Protein AF-A0A7V0V8Q1-F1 (afdb_monomer)

Sequence (66 aa):
MGQLYDLRTKIERIIEEQKMDPFKAKGAIGLSSGVVFAMVRPETPDDPVKIQKLREAAREILNVAI

Structure (mmCIF, N/CA/C/O backbone):
data_AF-A0A7V0V8Q1-F1
#
_entry.id   AF-A0A7V0V8Q1-F1
#
loop_
_atom_site.group_PDB
_atom_site.id
_atom_site.type_symbol
_atom_site.label_atom_id
_atom_site.label_alt_id
_atom_site.label_comp_id
_atom_site.label_asym_id
_atom_site.label_entity_id
_atom_site.label_seq_id
_atom_site.pdbx_PDB_ins_code
_atom_site.Cartn_x
_atom_site.Cartn_y
_atom_site.Cartn_z
_atom_site.occupancy
_atom_site.B_iso_or_equiv
_atom_site.auth_seq_id
_atom_site.auth_comp_id
_atom_site.auth_asym_id
_atom_site.auth_atom_id
_atom_site.pdbx_PDB_model_num
ATOM 1 N N . MET A 1 1 ? 2.410 9.367 -15.190 1.00 69.56 1 MET A N 1
ATOM 2 C CA . MET A 1 1 ? 2.994 8.655 -14.035 1.00 69.56 1 MET A CA 1
ATOM 3 C C . MET A 1 1 ? 2.768 7.164 -14.247 1.00 69.56 1 MET A C 1
ATOM 5 O O . MET A 1 1 ? 1.894 6.828 -15.038 1.00 69.56 1 MET A O 1
ATOM 9 N N . GLY A 1 2 ? 3.606 6.298 -13.668 1.00 90.75 2 GLY A N 1
ATOM 10 C CA . GLY A 1 2 ? 3.441 4.842 -13.787 1.00 90.75 2 GLY A CA 1
ATOM 11 C C . GLY A 1 2 ? 2.259 4.342 -12.955 1.00 90.75 2 GLY A C 1
ATOM 12 O O . GLY A 1 2 ? 2.023 4.841 -11.852 1.00 90.75 2 GLY A O 1
ATOM 13 N N . GLN A 1 3 ? 1.535 3.345 -13.460 1.00 94.75 3 GLN A N 1
ATOM 14 C CA . GLN A 1 3 ? 0.364 2.761 -12.800 1.00 94.75 3 GLN A CA 1
ATOM 15 C C . GLN A 1 3 ? 0.665 2.243 -11.390 1.00 94.75 3 GLN A C 1
ATOM 17 O O . GLN A 1 3 ? -0.188 2.320 -10.504 1.00 94.75 3 GLN A O 1
ATOM 22 N N . LEU A 1 4 ? 1.870 1.717 -11.161 1.00 94.75 4 LEU A N 1
ATOM 23 C CA . LEU A 1 4 ? 2.286 1.224 -9.851 1.00 94.75 4 LEU A CA 1
ATOM 24 C C . LEU A 1 4 ? 2.386 2.364 -8.826 1.00 94.75 4 LEU A C 1
ATOM 26 O O . LEU A 1 4 ? 1.929 2.224 -7.689 1.00 94.75 4 LEU A O 1
ATOM 30 N N . TYR A 1 5 ? 2.943 3.506 -9.234 1.00 95.94 5 TYR A N 1
ATOM 31 C CA . TYR A 1 5 ? 3.027 4.697 -8.390 1.00 95.94 5 TYR A CA 1
ATOM 32 C C . TYR A 1 5 ? 1.656 5.345 -8.163 1.00 95.94 5 TYR A C 1
ATOM 34 O O . TYR A 1 5 ? 1.340 5.754 -7.041 1.00 95.94 5 TYR A O 1
ATOM 42 N N . ASP A 1 6 ? 0.811 5.375 -9.191 1.00 95.69 6 ASP A N 1
ATOM 43 C CA . ASP A 1 6 ? -0.554 5.892 -9.077 1.00 95.69 6 ASP A CA 1
ATOM 44 C C . ASP A 1 6 ? -1.382 5.045 -8.099 1.00 95.69 6 ASP A C 1
ATOM 46 O O . ASP A 1 6 ? -2.070 5.584 -7.227 1.00 95.69 6 ASP A O 1
ATOM 50 N N . LEU A 1 7 ? -1.259 3.714 -8.171 1.00 96.06 7 LEU A N 1
ATOM 51 C CA . LEU A 1 7 ? -1.899 2.791 -7.234 1.00 96.06 7 LEU A CA 1
ATOM 52 C C . LEU A 1 7 ? -1.412 3.012 -5.798 1.00 96.06 7 LEU A C 1
ATOM 54 O O . LEU A 1 7 ? -2.234 3.092 -4.885 1.00 96.06 7 LEU A O 1
ATOM 58 N N . ARG A 1 8 ? -0.097 3.163 -5.594 1.00 95.19 8 ARG A N 1
ATOM 59 C CA . ARG A 1 8 ? 0.477 3.503 -4.284 1.00 95.19 8 ARG A CA 1
ATOM 60 C C . ARG A 1 8 ? -0.142 4.795 -3.740 1.00 95.19 8 ARG A C 1
ATOM 62 O O . ARG A 1 8 ? -0.633 4.800 -2.615 1.00 95.19 8 ARG A O 1
ATOM 69 N N . THR A 1 9 ? -0.165 5.861 -4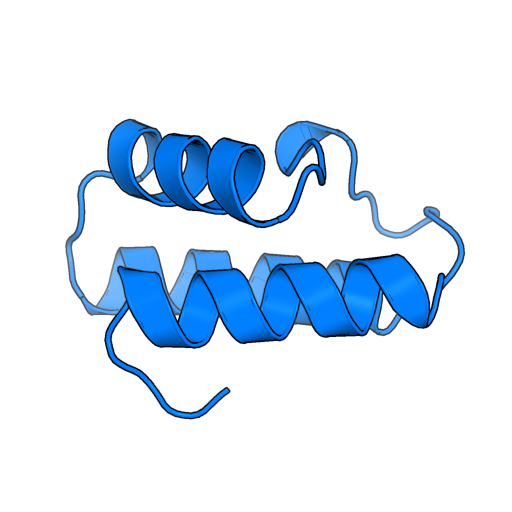.533 1.00 95.69 9 THR A N 1
ATOM 70 C CA . THR A 1 9 ? -0.713 7.164 -4.120 1.00 95.69 9 THR A CA 1
ATOM 71 C C . THR A 1 9 ? -2.201 7.064 -3.773 1.00 95.69 9 THR A C 1
ATOM 73 O O . THR A 1 9 ? -2.648 7.600 -2.759 1.00 95.69 9 THR A O 1
ATOM 76 N N . LYS A 1 10 ? -2.974 6.317 -4.570 1.00 96.06 10 LYS A N 1
ATOM 77 C CA . LYS A 1 10 ? -4.399 6.070 -4.313 1.00 96.06 10 LYS A CA 1
ATOM 78 C C . LYS A 1 10 ? -4.621 5.333 -2.989 1.00 96.06 10 LYS A C 1
ATOM 80 O O . LYS A 1 10 ? -5.511 5.706 -2.233 1.00 96.06 10 LYS A O 1
ATOM 85 N N . ILE A 1 11 ? -3.800 4.329 -2.683 1.00 96.12 11 ILE A N 1
ATOM 86 C CA . ILE A 1 11 ? -3.834 3.607 -1.403 1.00 96.12 11 ILE A CA 1
ATOM 87 C C . ILE A 1 11 ? -3.538 4.551 -0.229 1.00 96.12 11 ILE A C 1
ATOM 89 O O . ILE A 1 11 ? -4.252 4.513 0.769 1.00 96.12 11 ILE A O 1
ATOM 93 N N . GLU A 1 12 ? -2.522 5.415 -0.340 1.00 95.88 12 GLU A N 1
ATOM 94 C CA . GLU A 1 12 ? -2.184 6.376 0.725 1.00 95.88 12 GLU A CA 1
ATOM 95 C C . GLU A 1 12 ? -3.338 7.329 1.021 1.00 95.88 12 GLU A C 1
ATOM 97 O O . GLU A 1 12 ? -3.658 7.557 2.186 1.00 95.88 12 GLU A O 1
ATOM 102 N N . ARG A 1 13 ? -4.005 7.810 -0.030 1.00 96.94 13 ARG A N 1
ATOM 103 C CA . ARG A 1 13 ? -5.182 8.663 0.102 1.00 96.94 13 ARG A CA 1
ATOM 104 C C . ARG A 1 13 ? -6.342 7.951 0.801 1.00 96.94 13 ARG A C 1
ATOM 106 O O . ARG A 1 13 ? -6.962 8.537 1.675 1.00 96.94 13 ARG A O 1
ATOM 113 N N . ILE A 1 14 ? -6.612 6.688 0.469 1.00 96.62 14 ILE A N 1
ATOM 114 C CA . ILE A 1 14 ? -7.686 5.919 1.123 1.00 96.62 14 ILE A CA 1
ATOM 115 C C . ILE A 1 14 ? -7.378 5.696 2.607 1.00 96.62 14 ILE A C 1
ATOM 117 O O . ILE A 1 14 ? -8.266 5.835 3.443 1.00 96.62 14 ILE A O 1
ATOM 121 N N . ILE A 1 15 ? -6.126 5.374 2.947 1.00 96.44 15 ILE A N 1
ATOM 122 C CA . ILE A 1 15 ? -5.680 5.222 4.341 1.00 96.44 15 ILE A CA 1
ATOM 123 C C . ILE A 1 15 ? -5.940 6.512 5.132 1.00 96.44 15 ILE A C 1
ATOM 125 O O . ILE A 1 15 ? -6.435 6.454 6.259 1.00 96.44 15 ILE A O 1
ATOM 129 N N . GLU A 1 16 ? -5.634 7.665 4.533 1.00 96.75 16 GLU A N 1
ATOM 130 C CA . GLU A 1 16 ? -5.883 8.981 5.124 1.00 96.75 16 GLU A CA 1
ATOM 131 C C . GLU A 1 16 ? -7.386 9.274 5.270 1.00 96.75 16 GLU A C 1
ATOM 133 O O . GLU A 1 16 ? -7.840 9.631 6.358 1.00 96.75 16 GLU A O 1
ATOM 138 N N . GLU A 1 17 ? -8.175 9.052 4.216 1.00 96.81 17 GLU A N 1
ATOM 139 C CA . GLU A 1 17 ? -9.630 9.268 4.203 1.00 96.81 17 GLU A CA 1
ATOM 140 C C . GLU A 1 17 ? -10.356 8.391 5.239 1.00 96.81 17 GLU A C 1
ATOM 142 O O . GLU A 1 17 ? -11.283 8.854 5.907 1.00 96.81 17 GLU A O 1
ATOM 147 N N . GLN A 1 18 ? -9.903 7.149 5.434 1.00 95.81 18 GLN A N 1
ATOM 148 C CA . GLN A 1 18 ? -10.438 6.230 6.444 1.00 95.81 18 GLN A CA 1
ATOM 149 C C . GLN A 1 18 ? -9.878 6.467 7.858 1.00 95.81 18 GLN A C 1
ATOM 151 O O . GLN A 1 18 ? -10.281 5.775 8.795 1.00 95.81 18 GLN A O 1
ATOM 156 N N . LYS A 1 19 ? -8.962 7.430 8.042 1.00 96.12 19 LYS A N 1
ATOM 157 C CA . LYS A 1 19 ? -8.275 7.711 9.319 1.00 96.12 19 LYS A CA 1
ATOM 158 C C . LYS A 1 19 ? -7.600 6.473 9.925 1.00 96.12 19 LYS A C 1
ATOM 160 O O . LYS A 1 19 ? -7.543 6.319 11.147 1.00 96.12 19 LYS A O 1
ATOM 165 N N . MET A 1 20 ? -7.101 5.578 9.074 1.00 94.69 20 MET A N 1
ATOM 166 C CA . MET A 1 20 ? -6.345 4.409 9.515 1.00 94.69 20 MET A CA 1
ATOM 167 C C . MET A 1 20 ? -4.943 4.826 9.957 1.00 94.69 20 MET A C 1
ATOM 169 O O . MET A 1 20 ? -4.392 5.815 9.476 1.00 94.69 20 MET A O 1
ATOM 173 N N . ASP A 1 21 ? -4.327 4.037 10.838 1.00 96.12 21 ASP A N 1
ATOM 174 C CA . ASP A 1 21 ? -2.910 4.206 11.153 1.00 96.12 21 ASP A CA 1
ATOM 175 C C . ASP A 1 21 ? -2.070 3.901 9.894 1.00 96.12 21 ASP A C 1
ATOM 177 O O . ASP A 1 21 ? -2.075 2.758 9.411 1.00 96.12 21 ASP A O 1
ATOM 181 N N . PRO A 1 22 ? -1.347 4.890 9.339 1.00 94.00 22 PRO A N 1
ATOM 182 C CA . PRO A 1 22 ? -0.661 4.720 8.068 1.00 94.00 22 PRO A CA 1
ATOM 183 C C . PRO A 1 22 ? 0.531 3.773 8.166 1.00 94.00 22 PRO A C 1
ATOM 185 O O . PRO A 1 22 ? 0.869 3.133 7.173 1.00 94.00 22 PRO A O 1
ATOM 188 N N . PHE A 1 23 ? 1.161 3.649 9.335 1.00 93.50 23 PHE A N 1
ATOM 189 C CA . PHE A 1 23 ? 2.263 2.716 9.526 1.00 93.50 23 PHE A CA 1
ATOM 190 C C . PHE A 1 23 ? 1.750 1.273 9.516 1.00 93.50 23 PHE A C 1
ATOM 192 O O . PHE A 1 23 ? 2.271 0.438 8.775 1.00 93.50 23 PHE A O 1
ATOM 199 N N . LYS A 1 24 ? 0.672 0.993 10.258 1.00 95.19 24 LYS A N 1
ATOM 200 C CA . LYS A 1 24 ? 0.038 -0.332 10.298 1.00 95.19 24 LYS A CA 1
ATOM 201 C C . LYS A 1 24 ? -0.537 -0.734 8.944 1.00 95.19 24 LYS A C 1
ATOM 203 O O . LYS A 1 24 ? -0.255 -1.835 8.480 1.00 95.19 24 LYS A O 1
ATOM 208 N N . ALA A 1 25 ? -1.298 0.148 8.294 1.00 95.44 25 ALA A N 1
ATOM 209 C CA . ALA A 1 25 ? -1.938 -0.161 7.017 1.00 95.44 25 ALA A CA 1
ATOM 210 C C . ALA A 1 25 ? -0.904 -0.400 5.903 1.00 95.44 25 ALA A C 1
ATOM 212 O O . ALA A 1 25 ? -0.945 -1.433 5.236 1.00 95.44 25 ALA A O 1
ATOM 21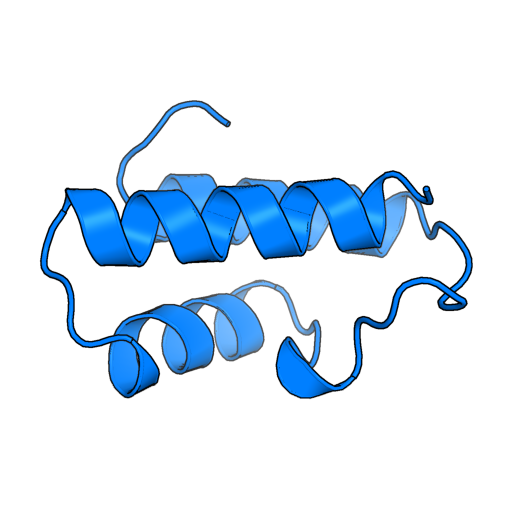3 N N . LYS A 1 26 ? 0.081 0.499 5.740 1.00 94.94 26 LYS A N 1
ATOM 214 C CA . LYS A 1 26 ? 1.144 0.326 4.732 1.00 94.94 26 LYS A CA 1
ATOM 215 C C . LYS A 1 26 ? 2.015 -0.896 5.029 1.00 94.94 26 LYS A C 1
ATOM 217 O O . LYS A 1 26 ? 2.395 -1.601 4.098 1.00 94.94 26 LYS A O 1
ATOM 222 N N . GLY A 1 27 ? 2.304 -1.164 6.305 1.00 94.94 27 GLY A N 1
ATOM 223 C CA . GLY A 1 27 ? 3.041 -2.351 6.737 1.00 94.94 27 GLY A CA 1
ATOM 224 C C . GLY A 1 27 ? 2.316 -3.648 6.373 1.00 94.94 27 GLY A C 1
ATOM 225 O O . GLY A 1 27 ? 2.908 -4.519 5.740 1.00 94.94 27 GLY A O 1
ATOM 226 N N . ALA A 1 28 ? 1.024 -3.750 6.692 1.00 95.56 28 ALA A N 1
ATOM 227 C CA . ALA A 1 28 ? 0.206 -4.911 6.346 1.00 95.56 28 ALA A CA 1
ATOM 228 C C . ALA A 1 28 ? 0.119 -5.117 4.823 1.00 95.56 28 ALA A C 1
ATOM 230 O O . ALA A 1 28 ? 0.306 -6.234 4.341 1.00 95.56 28 ALA A O 1
ATOM 231 N N . ILE A 1 29 ? -0.094 -4.039 4.056 1.00 96.19 29 ILE A N 1
ATOM 232 C CA . ILE A 1 29 ? -0.174 -4.105 2.588 1.00 96.19 29 ILE A CA 1
ATOM 233 C C . ILE A 1 29 ? 1.162 -4.549 1.997 1.00 96.19 29 ILE A C 1
ATOM 235 O O . ILE A 1 29 ? 1.187 -5.395 1.102 1.00 96.19 29 ILE A O 1
ATOM 239 N N . GLY A 1 30 ? 2.279 -4.017 2.497 1.00 95.50 30 GLY A N 1
ATOM 240 C CA . GLY A 1 30 ? 3.610 -4.407 2.040 1.00 95.50 30 GLY A CA 1
ATOM 241 C C . GLY A 1 30 ? 3.929 -5.876 2.326 1.00 95.50 30 GLY A C 1
ATOM 242 O O . GLY A 1 30 ? 4.459 -6.562 1.454 1.00 95.50 30 GLY A O 1
ATOM 243 N N . LEU A 1 31 ? 3.546 -6.376 3.505 1.00 95.75 31 LEU A N 1
ATOM 244 C CA . LEU A 1 31 ? 3.706 -7.786 3.869 1.00 95.75 31 LEU A CA 1
ATOM 245 C C . LEU A 1 31 ? 2.843 -8.716 3.003 1.00 95.75 31 LEU A C 1
ATOM 247 O O . LEU A 1 31 ? 3.359 -9.715 2.512 1.00 95.75 31 LEU A O 1
ATOM 251 N N . SER A 1 32 ? 1.568 -8.380 2.778 1.00 96.38 32 SER A N 1
ATOM 252 C CA . SER A 1 32 ? 0.646 -9.200 1.972 1.00 96.38 32 SER A CA 1
ATOM 253 C C . SER A 1 32 ? 1.016 -9.200 0.480 1.00 96.38 32 SER A C 1
ATOM 255 O O . SER A 1 32 ? 1.109 -10.250 -0.153 1.00 96.38 32 SER A O 1
ATOM 257 N N . SER A 1 33 ? 1.322 -8.030 -0.088 1.00 95.94 33 SER A N 1
ATOM 258 C CA . SER A 1 33 ? 1.663 -7.908 -1.515 1.00 95.94 33 SER A CA 1
ATOM 259 C C . SER A 1 33 ? 3.087 -8.359 -1.863 1.00 95.94 33 SER A C 1
ATOM 261 O O . SER A 1 33 ? 3.391 -8.594 -3.036 1.00 95.94 33 SER A O 1
ATOM 263 N N . GLY A 1 34 ? 3.993 -8.423 -0.880 1.00 94.88 34 GLY A N 1
ATOM 264 C CA . GLY A 1 34 ? 5.433 -8.567 -1.114 1.00 94.88 34 GLY A CA 1
ATOM 265 C C . GLY A 1 34 ? 6.066 -7.351 -1.808 1.00 94.88 34 GLY A C 1
ATOM 266 O O . GLY A 1 34 ? 7.193 -7.437 -2.299 1.00 94.88 34 GLY A O 1
ATOM 267 N N . VAL A 1 35 ? 5.352 -6.222 -1.885 1.00 92.88 35 VAL A N 1
ATOM 268 C CA . VAL A 1 35 ? 5.836 -4.970 -2.475 1.00 92.88 35 VAL A CA 1
ATOM 269 C C . VAL A 1 35 ? 6.291 -4.040 -1.360 1.00 92.88 35 VAL A C 1
ATOM 271 O O . VAL A 1 35 ? 5.516 -3.652 -0.487 1.00 92.88 35 VAL A O 1
ATOM 274 N N . VAL A 1 36 ? 7.553 -3.613 -1.409 1.00 87.75 36 VAL A N 1
ATOM 275 C CA . VAL A 1 36 ? 8.067 -2.615 -0.465 1.00 87.75 36 VAL A CA 1
ATOM 276 C C . VAL A 1 36 ? 7.484 -1.250 -0.824 1.00 87.75 36 VAL A C 1
ATOM 278 O O . VAL A 1 36 ? 7.994 -0.541 -1.688 1.00 87.75 36 VAL A O 1
ATOM 281 N N . PHE A 1 37 ? 6.401 -0.884 -0.144 1.00 84.00 37 PHE A N 1
ATOM 282 C CA . PHE A 1 37 ? 5.579 0.292 -0.436 1.00 84.00 37 PHE A CA 1
ATOM 283 C C . PHE A 1 37 ? 6.391 1.601 -0.524 1.00 84.00 37 PHE A C 1
ATOM 285 O O . PHE A 1 37 ? 6.178 2.416 -1.418 1.00 84.00 37 PHE A O 1
ATOM 292 N N . ALA A 1 38 ? 7.385 1.769 0.356 1.00 85.31 38 ALA A N 1
ATOM 293 C CA . ALA A 1 38 ? 8.275 2.934 0.390 1.00 85.31 38 ALA A CA 1
ATOM 294 C C . ALA A 1 38 ? 9.276 3.010 -0.784 1.00 85.31 38 ALA A C 1
ATOM 296 O O . ALA A 1 38 ? 9.862 4.065 -1.023 1.00 85.31 38 ALA A O 1
ATOM 297 N N . MET A 1 39 ? 9.492 1.911 -1.515 1.00 89.31 39 MET A N 1
ATOM 298 C CA . MET A 1 39 ? 10.376 1.875 -2.687 1.00 89.31 39 MET A CA 1
ATOM 299 C C . MET A 1 39 ? 9.649 2.202 -3.995 1.00 89.31 39 MET A C 1
ATOM 301 O O . MET A 1 39 ? 10.311 2.387 -5.011 1.00 89.31 39 MET A O 1
ATOM 305 N N . VAL A 1 40 ? 8.317 2.314 -3.980 1.00 92.44 40 VAL A N 1
ATOM 306 C CA . VAL A 1 40 ? 7.536 2.710 -5.156 1.00 92.44 40 VAL A CA 1
ATOM 307 C C . VAL A 1 40 ? 7.599 4.234 -5.324 1.00 92.44 40 VAL A C 1
ATOM 309 O O . VAL A 1 40 ? 6.966 5.001 -4.589 1.00 92.44 40 VAL A O 1
ATOM 312 N N . ARG A 1 41 ? 8.388 4.669 -6.306 1.00 93.56 41 ARG A N 1
ATOM 313 C CA . ARG A 1 41 ? 8.644 6.070 -6.679 1.00 93.56 41 ARG A CA 1
ATOM 314 C C . ARG A 1 41 ? 8.052 6.394 -8.057 1.00 93.56 41 ARG A C 1
ATOM 316 O O . ARG A 1 41 ? 7.782 5.456 -8.806 1.00 93.56 41 ARG A O 1
ATOM 323 N N . PRO A 1 42 ? 7.887 7.678 -8.425 1.00 93.94 42 PRO A N 1
ATOM 324 C CA . PRO A 1 42 ? 7.389 8.062 -9.749 1.00 93.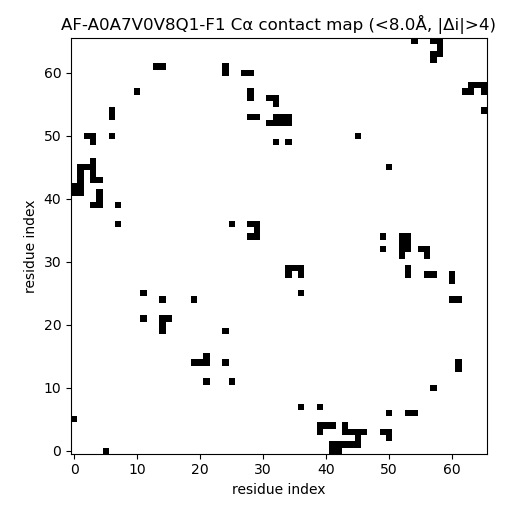94 42 PRO A CA 1
ATOM 325 C C . PRO A 1 42 ? 8.169 7.451 -10.922 1.00 93.94 42 PRO A C 1
ATOM 327 O O . PRO A 1 42 ? 7.590 7.211 -11.978 1.00 93.94 42 PRO A O 1
ATOM 330 N N . GLU A 1 43 ? 9.466 7.193 -10.731 1.00 94.44 43 GLU A N 1
ATOM 331 C CA . GLU A 1 43 ? 10.363 6.613 -11.741 1.00 94.44 43 GLU A CA 1
ATOM 332 C C . GLU A 1 43 ? 10.394 5.076 -11.715 1.00 94.44 43 GLU A C 1
ATOM 334 O O . GLU A 1 43 ? 11.058 4.459 -12.546 1.00 94.44 43 GLU A O 1
ATOM 339 N N . THR A 1 44 ? 9.719 4.441 -10.748 1.00 92.81 44 THR A N 1
ATOM 340 C CA . THR A 1 44 ? 9.673 2.977 -10.660 1.00 92.81 44 THR A CA 1
ATOM 341 C C . THR A 1 44 ? 8.922 2.429 -11.873 1.00 92.81 44 THR A C 1
ATOM 343 O O . THR A 1 44 ? 7.768 2.814 -12.069 1.00 92.81 44 THR A O 1
ATOM 346 N N . PRO A 1 45 ? 9.535 1.539 -12.677 1.00 94.25 45 PRO A N 1
ATOM 347 C CA . PRO A 1 45 ? 8.865 0.954 -13.828 1.00 94.25 45 PRO A CA 1
ATOM 348 C C . PRO A 1 45 ? 7.608 0.195 -13.417 1.00 94.25 45 PRO A C 1
ATOM 350 O O . PRO A 1 45 ? 7.569 -0.444 -12.359 1.00 94.25 45 PRO A O 1
ATOM 353 N N . ASP A 1 46 ? 6.606 0.225 -14.289 1.00 95.25 46 ASP A N 1
ATOM 354 C CA . ASP A 1 46 ? 5.418 -0.587 -14.101 1.00 95.25 46 ASP A CA 1
ATOM 355 C C . ASP A 1 46 ? 5.768 -2.069 -14.222 1.00 95.25 46 ASP A C 1
ATOM 357 O O . ASP A 1 46 ? 6.398 -2.526 -15.176 1.00 95.25 46 ASP A O 1
ATOM 361 N N . ASP A 1 47 ? 5.331 -2.818 -13.220 1.00 94.62 47 ASP A N 1
ATOM 362 C CA . ASP A 1 47 ? 5.446 -4.264 -13.148 1.00 94.62 47 ASP A CA 1
ATOM 363 C C . ASP A 1 47 ? 4.025 -4.806 -12.951 1.00 94.62 47 ASP A C 1
ATOM 365 O O . ASP A 1 47 ? 3.443 -4.609 -11.874 1.00 94.62 47 ASP A O 1
ATOM 369 N N . PRO A 1 48 ? 3.437 -5.460 -13.970 1.00 95.19 48 PRO A N 1
ATOM 370 C CA . PRO A 1 48 ? 2.065 -5.954 -13.908 1.00 95.19 48 PRO A CA 1
ATOM 371 C C . PRO A 1 48 ? 1.806 -6.871 -12.707 1.00 95.19 48 PRO A C 1
ATOM 373 O O . PRO A 1 48 ? 0.730 -6.812 -12.110 1.00 95.19 48 PRO A O 1
ATOM 376 N N . VAL A 1 49 ? 2.801 -7.669 -12.303 1.00 95.75 49 VAL A N 1
ATOM 377 C CA . VAL A 1 49 ? 2.688 -8.589 -11.165 1.00 95.75 49 VAL A CA 1
ATOM 378 C C . VAL A 1 49 ? 2.634 -7.804 -9.858 1.00 95.75 49 VAL A C 1
ATOM 380 O O . VAL A 1 49 ? 1.789 -8.080 -9.006 1.00 95.75 49 VAL A O 1
ATOM 383 N N . LYS A 1 50 ? 3.493 -6.790 -9.692 1.00 95.50 50 LYS A N 1
ATOM 384 C CA . LYS A 1 50 ? 3.456 -5.925 -8.499 1.00 95.50 50 LYS A CA 1
ATOM 385 C C . LYS A 1 50 ? 2.172 -5.113 -8.428 1.00 95.50 50 LYS A C 1
ATOM 387 O O . LYS A 1 50 ? 1.615 -4.984 -7.343 1.00 95.50 50 LYS A O 1
ATOM 392 N N . ILE A 1 51 ? 1.684 -4.599 -9.557 1.00 96.31 51 ILE A N 1
ATOM 393 C CA . ILE A 1 51 ? 0.418 -3.857 -9.622 1.00 96.31 51 ILE A CA 1
ATOM 394 C C . ILE A 1 51 ? -0.735 -4.748 -9.158 1.00 96.31 51 ILE A C 1
ATOM 396 O O . ILE A 1 51 ? -1.540 -4.321 -8.330 1.00 96.31 51 ILE A O 1
ATOM 400 N N . GLN A 1 52 ? -0.805 -5.985 -9.656 1.00 96.69 52 GLN A N 1
ATOM 401 C CA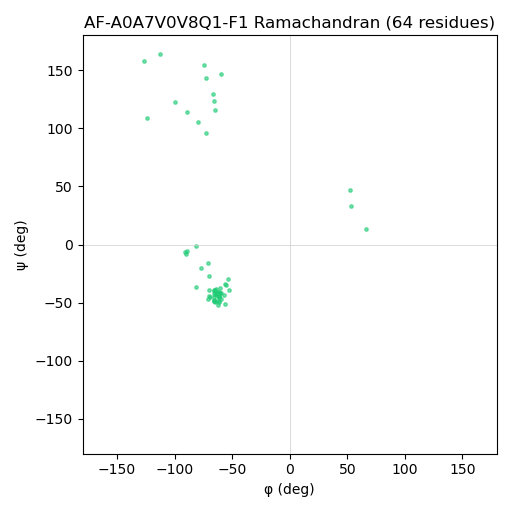 . GLN A 1 52 ? -1.848 -6.926 -9.261 1.00 96.69 52 GLN A CA 1
ATOM 402 C C . GLN A 1 52 ? -1.772 -7.260 -7.766 1.00 96.69 52 GLN A C 1
ATOM 404 O O . GLN A 1 52 ? -2.758 -7.072 -7.055 1.00 96.69 52 GLN A O 1
ATOM 409 N N . LYS A 1 53 ? -0.599 -7.668 -7.267 1.00 96.56 53 LYS A N 1
ATOM 410 C CA . LYS A 1 53 ? -0.417 -8.024 -5.850 1.00 96.56 53 LYS A CA 1
ATOM 411 C C . LYS A 1 53 ? -0.702 -6.860 -4.907 1.00 96.56 53 LYS A C 1
ATOM 413 O O . LYS A 1 53 ? -1.326 -7.039 -3.866 1.00 96.56 53 LYS A O 1
ATOM 418 N N . LEU A 1 54 ? -0.262 -5.656 -5.271 1.00 96.12 54 LEU A N 1
ATOM 419 C CA . LEU A 1 54 ? -0.503 -4.455 -4.476 1.00 96.12 54 LEU A CA 1
ATOM 420 C C . LEU A 1 54 ? -1.994 -4.105 -4.430 1.00 96.12 54 LEU A C 1
ATOM 422 O O . LEU A 1 54 ? -2.506 -3.720 -3.380 1.00 96.12 54 LEU A O 1
ATOM 426 N N . ARG A 1 55 ? -2.695 -4.268 -5.556 1.00 96.25 55 ARG A N 1
ATOM 427 C CA . ARG A 1 55 ? -4.136 -4.036 -5.659 1.00 96.25 55 ARG A CA 1
ATOM 428 C C . ARG A 1 55 ? -4.919 -5.035 -4.814 1.00 96.25 55 AR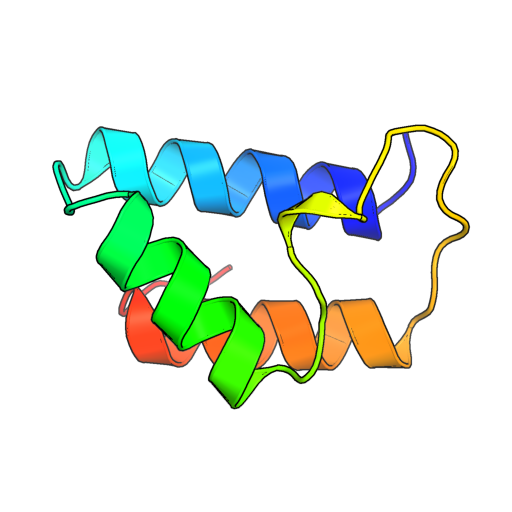G A C 1
ATOM 430 O O . ARG A 1 55 ? -5.799 -4.618 -4.074 1.00 96.25 55 ARG A O 1
ATOM 437 N N . GLU A 1 56 ? -4.606 -6.322 -4.913 1.00 96.81 56 GLU A N 1
ATOM 438 C CA . GLU A 1 56 ? -5.269 -7.381 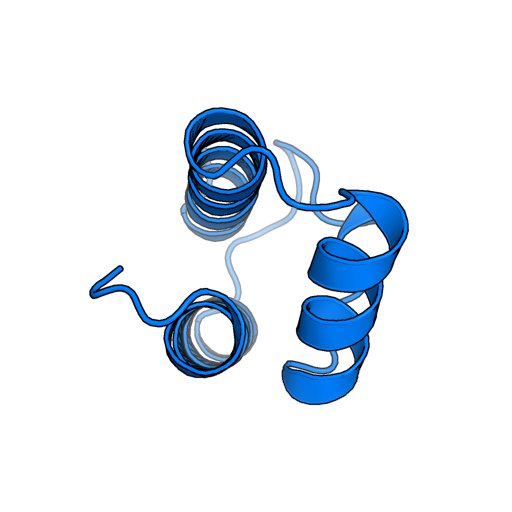-4.142 1.00 96.81 56 GLU A CA 1
ATOM 439 C C . GLU A 1 56 ? -5.076 -7.176 -2.634 1.00 96.81 56 GLU A 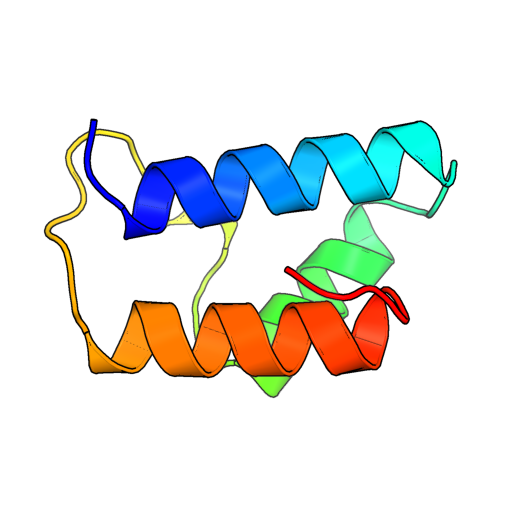C 1
ATOM 441 O O . GLU A 1 56 ? -6.064 -7.099 -1.904 1.00 96.81 56 GLU A O 1
ATOM 446 N N . ALA A 1 57 ? -3.839 -6.940 -2.186 1.00 96.44 57 ALA A N 1
ATOM 447 C CA . ALA A 1 57 ? -3.546 -6.661 -0.780 1.00 96.44 57 ALA A CA 1
ATOM 448 C C . ALA A 1 57 ? -4.279 -5.412 -0.264 1.00 96.44 57 ALA A C 1
ATOM 450 O O . ALA A 1 57 ? -4.819 -5.407 0.842 1.00 96.44 57 ALA A O 1
ATOM 451 N N . ALA A 1 58 ? -4.330 -4.343 -1.064 1.00 96.44 58 ALA A N 1
ATOM 452 C CA . ALA A 1 58 ? -5.052 -3.133 -0.691 1.00 96.44 58 ALA A CA 1
ATOM 453 C C . ALA A 1 58 ? -6.565 -3.360 -0.576 1.00 96.44 58 ALA A C 1
ATOM 455 O O . ALA A 1 58 ? -7.181 -2.827 0.345 1.00 96.44 58 ALA A O 1
ATOM 456 N N . ARG A 1 59 ? -7.164 -4.155 -1.474 1.00 96.56 59 ARG A N 1
ATOM 457 C CA . ARG A 1 59 ? -8.591 -4.508 -1.396 1.00 96.56 59 ARG A CA 1
ATOM 458 C C . ARG A 1 59 ? -8.906 -5.261 -0.111 1.00 96.56 59 ARG A C 1
ATOM 460 O O . ARG A 1 59 ? -9.880 -4.926 0.552 1.00 96.56 59 ARG A O 1
ATOM 467 N N . GLU A 1 60 ? -8.069 -6.232 0.242 1.00 95.81 60 GLU A N 1
ATOM 468 C CA . GLU A 1 60 ? -8.246 -7.054 1.440 1.00 95.81 60 GLU A CA 1
ATOM 469 C C . GLU A 1 60 ? -8.096 -6.232 2.728 1.00 95.81 60 GLU A C 1
ATOM 471 O O . GLU A 1 60 ? -8.952 -6.286 3.606 1.00 95.81 60 GLU A O 1
ATOM 476 N N . ILE A 1 61 ? -7.038 -5.425 2.831 1.00 95.25 61 ILE A N 1
ATOM 477 C CA . ILE A 1 61 ? -6.678 -4.746 4.085 1.00 95.25 61 ILE A CA 1
ATOM 478 C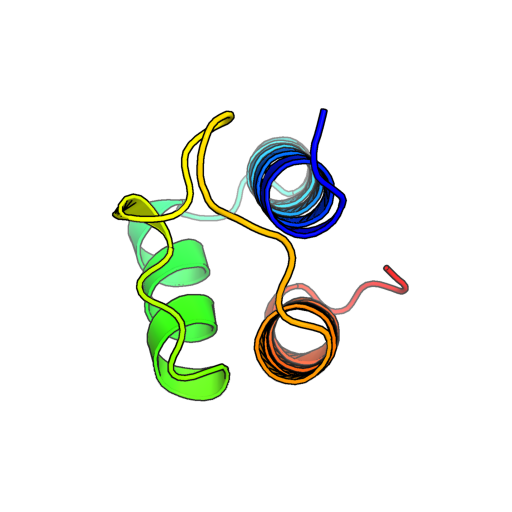 C . ILE A 1 61 ? -7.493 -3.475 4.317 1.00 95.25 61 ILE A C 1
ATOM 480 O O . ILE A 1 61 ? -7.834 -3.163 5.457 1.00 95.25 61 ILE A O 1
ATOM 484 N N . LEU A 1 62 ? -7.797 -2.728 3.254 1.00 94.31 62 LEU A N 1
ATOM 485 C CA . LEU A 1 62 ? -8.580 -1.494 3.354 1.00 94.31 62 LEU A CA 1
ATOM 486 C C . LEU A 1 62 ? -10.083 -1.740 3.184 1.00 94.31 62 LEU A C 1
ATOM 488 O O . LEU A 1 62 ? -10.865 -0.804 3.338 1.00 94.31 62 LEU A O 1
ATOM 492 N N . ASN A 1 63 ? -10.482 -2.973 2.848 1.00 93.25 63 ASN A N 1
ATOM 493 C CA . ASN A 1 63 ? -11.863 -3.363 2.567 1.00 93.25 63 ASN A CA 1
ATOM 494 C C . ASN A 1 63 ? -12.536 -2.451 1.516 1.00 93.25 63 ASN A C 1
ATOM 496 O O . ASN A 1 63 ? -13.644 -1.949 1.707 1.00 93.25 63 ASN A O 1
ATOM 500 N N . VAL A 1 64 ? -11.829 -2.191 0.409 1.00 86.56 64 VAL A N 1
ATOM 501 C CA . VAL A 1 64 ? -12.272 -1.307 -0.687 1.00 86.56 64 VAL A CA 1
ATOM 502 C C . VAL A 1 64 ? -12.201 -2.001 -2.041 1.00 86.56 64 VAL A C 1
ATOM 504 O O . VAL A 1 64 ? -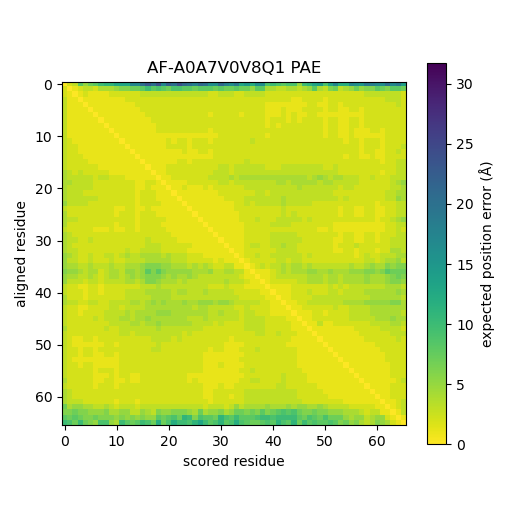11.399 -2.906 -2.248 1.00 86.56 64 VAL A O 1
ATOM 507 N N . ALA A 1 65 ? -12.970 -1.509 -3.014 1.00 81.38 65 ALA A N 1
ATOM 508 C CA . ALA A 1 65 ? -12.757 -1.822 -4.424 1.00 81.38 65 ALA A CA 1
ATOM 509 C C . ALA A 1 65 ? -11.782 -0.801 -5.036 1.00 81.38 65 ALA A C 1
ATOM 511 O O . ALA A 1 65 ? -12.103 0.385 -5.142 1.00 81.38 65 ALA A O 1
ATOM 512 N N . ILE A 1 66 ? -10.585 -1.248 -5.434 1.00 79.31 66 ILE A N 1
ATOM 513 C CA . ILE A 1 66 ? -9.541 -0.386 -6.023 1.00 79.31 66 ILE A CA 1
ATOM 514 C C . ILE A 1 66 ? -9.017 -0.861 -7.366 1.00 79.31 66 ILE A C 1
ATOM 516 O O . ILE A 1 66 ? -8.878 -2.090 -7.596 1.00 79.31 66 ILE A O 1
#

Secondary structure (DSSP, 8-state):
--HHHHHHHHHHHHHHHTT--HHHHHHHHHHHH---GGG--TTSPP-HHHHHHHHHHHHHHHT---

Foldseek 3Di:
DALLLVLLVVLQVLCVVVVHDSVVLLVQLCVQLVNNSVPDDPPDHDDPSSSVSSQVSSCVRSVDRD

pLDDT: mean 93.82, std 4.69, range [69.56, 96.94]

Nearest PDB structures (foldseek):
  4ia8-assembly1_B  TM=6.095E-01  e=2.215E+00  Enterobacter sp. RFL1396
  4iwr-assembly1_B  TM=5.762E-01  e=1.870E+00  Enterobacter sp. RFL1396
  3clc-assembly1_D  TM=5.923E-01  e=2.624E+00  unclassified
  5woq-assembly2_C  TM=5.881E-01  e=3.109E+00  Mycolicibacterium smegmatis MC2 155

Mean predicted aligned error: 2.58 Å

Radius of gyration: 10.64 Å; Cα contacts (8 Å, |Δi|>4): 71; chains: 1; bounding box: 23×18×25 Å

Solvent-accessible surface area (backbone atoms only — not comparable to full-atom values): 3780 Å² total; per-residue (Å²): 128,29,67,46,30,51,50,52,52,53,51,54,50,50,36,57,76,69,68,49,60,63,66,60,52,51,49,52,32,21,65,68,30,70,43,65,64,91,72,60,38,75,82,42,78,68,44,74,67,59,42,48,32,45,42,52,25,42,27,68,76,68,70,46,94,119